Protein AF-A0A8H3DBY8-F1 (afdb_monomer)

Secondary structure (DSSP, 8-state):
--HHHHHHHHHHHHHHHHHHHHHHHHHHHHSSTT-HHHHHHTTS--HHHHHHHHHHHHHHHHHHHHHHHHHHHHH-HHHHHHHHHHHHHHHHHHHHT-SSHHHHHHT-

InterPro domains:
  IPR005828 Major facilitator, sugar transporter-like [PF00083] (9-108)
  IPR005829 Sugar transporter, conserved site [PS00216] (68-85)
  IPR020846 Major facilitator superfamily domain [PS50850] (9-108)
  IPR036259 MFS transporter superfamily [G3DSA:1.20.1250.20] (2-108)
  IPR036259 MFS transporter superfamily [SSF103473] (6-108)
  IPR050360 Major Facilitator Superfamily Sugar Transporters [PTHR48022] (7-108)

Structure (mmCIF, N/CA/C/O backbone):
data_AF-A0A8H3DBY8-F1
#
_entry.id   AF-A0A8H3DBY8-F1
#
loop_
_atom_site.group_PDB
_atom_site.id
_atom_site.type_symbol
_atom_site.label_atom_id
_atom_site.label_alt_id
_atom_site.label_comp_id
_atom_site.label_asym_id
_atom_site.label_entity_id
_atom_site.label_seq_id
_atom_site.pdbx_PDB_ins_code
_atom_site.Cartn_x
_atom_site.Cartn_y
_atom_site.Cartn_z
_atom_site.occupancy
_atom_site.B_iso_or_equiv
_atom_site.auth_seq_id
_atom_site.auth_comp_id
_atom_site.auth_asym_id
_atom_site.auth_atom_id
_atom_site.pdbx_PDB_model_num
ATOM 1 N N . MET A 1 1 ? -8.840 5.696 30.832 1.00 50.56 1 MET A N 1
ATOM 2 C CA . MET A 1 1 ? -8.056 4.490 30.474 1.00 50.56 1 MET A CA 1
ATOM 3 C C . MET A 1 1 ? -7.971 4.349 28.944 1.00 50.56 1 MET A C 1
ATOM 5 O O . MET A 1 1 ? -8.411 3.353 28.397 1.00 50.56 1 MET A O 1
ATOM 9 N N . GLY A 1 2 ? -7.493 5.379 28.224 1.00 61.91 2 GLY A N 1
ATOM 10 C CA . GLY A 1 2 ? -7.715 5.457 26.764 1.00 61.91 2 GLY A CA 1
ATOM 11 C C . GLY A 1 2 ? -6.651 6.183 25.936 1.00 61.91 2 GLY A C 1
ATOM 12 O O . GLY A 1 2 ? -6.492 5.859 24.767 1.00 61.91 2 GLY A O 1
ATOM 13 N N . ALA A 1 3 ? -5.870 7.101 26.519 1.00 72.25 3 ALA A N 1
ATOM 14 C CA . ALA A 1 3 ? -4.841 7.831 25.771 1.00 72.25 3 ALA A CA 1
ATOM 15 C C . ALA A 1 3 ? -3.677 6.925 25.330 1.00 72.25 3 ALA A C 1
ATOM 17 O O . ALA A 1 3 ? -3.305 6.940 24.164 1.00 72.25 3 ALA A O 1
ATOM 18 N N . PHE A 1 4 ? -3.169 6.072 26.230 1.00 76.38 4 PHE A N 1
ATOM 19 C CA . PHE A 1 4 ? -2.102 5.116 25.907 1.00 76.38 4 PHE A CA 1
ATOM 20 C C . PHE A 1 4 ? -2.532 4.108 24.831 1.00 76.38 4 PHE A C 1
ATOM 22 O O . PHE A 1 4 ? -1.800 3.876 23.876 1.00 76.38 4 PHE A O 1
ATOM 29 N N . PHE A 1 5 ? -3.745 3.557 24.935 1.00 80.88 5 PHE A N 1
ATOM 30 C CA . PHE A 1 5 ? -4.272 2.626 23.935 1.00 80.88 5 PHE A CA 1
ATOM 31 C C . PHE A 1 5 ? -4.460 3.299 22.566 1.00 80.88 5 PHE A C 1
ATOM 33 O O . PHE A 1 5 ? -4.016 2.761 21.553 1.00 80.88 5 PHE A O 1
ATOM 40 N N . ASN A 1 6 ? -5.035 4.507 22.529 1.00 82.12 6 ASN A N 1
ATOM 41 C CA . ASN A 1 6 ? -5.163 5.271 21.286 1.00 82.12 6 ASN A CA 1
ATOM 42 C C . ASN A 1 6 ? -3.804 5.644 20.689 1.00 82.12 6 ASN A C 1
ATOM 44 O O . ASN A 1 6 ? -3.663 5.608 19.471 1.00 82.12 6 ASN A O 1
ATOM 48 N N . PHE A 1 7 ? -2.798 5.948 21.512 1.00 87.62 7 PHE A N 1
ATOM 49 C CA . PHE A 1 7 ? -1.442 6.224 21.039 1.00 87.62 7 PHE A CA 1
ATOM 50 C C . PHE A 1 7 ? -0.811 4.997 20.364 1.00 87.62 7 PHE A C 1
ATOM 52 O O . PHE A 1 7 ? -0.240 5.116 19.280 1.00 87.62 7 PHE A O 1
ATOM 59 N N . PHE A 1 8 ? -0.980 3.803 20.942 1.00 85.31 8 PHE A N 1
ATOM 60 C CA . PHE A 1 8 ? -0.530 2.549 20.326 1.00 85.31 8 PHE A CA 1
ATOM 61 C C . PHE A 1 8 ? -1.244 2.262 19.000 1.00 85.31 8 PHE A C 1
ATOM 63 O O . PHE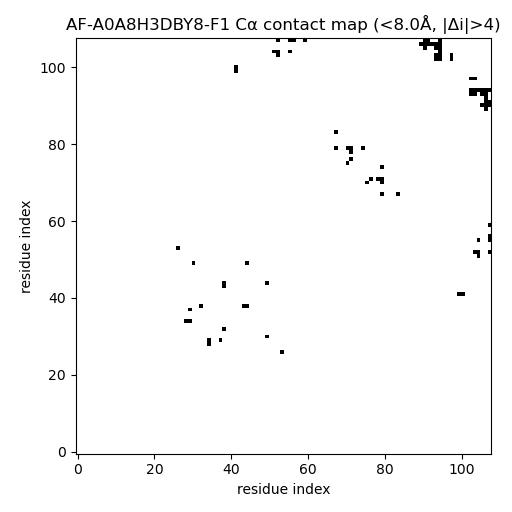 A 1 8 ? -0.590 1.930 18.012 1.00 85.31 8 PHE A O 1
ATOM 70 N N . VAL A 1 9 ? -2.569 2.427 18.947 1.00 85.44 9 VAL A N 1
ATOM 71 C CA . VAL A 1 9 ? -3.348 2.215 17.714 1.00 85.44 9 VAL A CA 1
ATOM 72 C C . VAL A 1 9 ? -2.980 3.240 16.638 1.00 85.44 9 VAL A C 1
ATOM 74 O O . VAL A 1 9 ? -2.823 2.869 15.476 1.00 85.44 9 VAL A O 1
ATOM 77 N N . ALA A 1 10 ? -2.793 4.508 17.008 1.00 85.25 10 ALA A N 1
ATOM 78 C CA . ALA A 1 10 ? -2.375 5.563 16.089 1.00 85.25 10 ALA A CA 1
ATOM 79 C C . ALA A 1 10 ? -0.963 5.314 15.545 1.00 85.25 10 ALA A C 1
ATOM 81 O O . ALA A 1 10 ? -0.746 5.438 14.344 1.00 85.25 10 ALA A O 1
ATOM 82 N N . THR A 1 11 ? -0.029 4.890 16.400 1.00 86.88 11 THR A N 1
ATOM 83 C CA . THR A 1 11 ? 1.333 4.521 15.987 1.00 86.88 11 THR A CA 1
ATOM 84 C C . THR A 1 11 ? 1.307 3.330 15.031 1.00 86.88 11 THR A C 1
ATOM 86 O O . THR A 1 11 ? 1.952 3.363 13.987 1.00 86.88 11 THR A O 1
ATOM 89 N N . PHE A 1 12 ? 0.504 2.304 15.327 1.00 87.12 12 PHE A N 1
ATOM 90 C CA . PHE A 1 12 ? 0.348 1.147 14.446 1.00 87.12 12 PHE A CA 1
ATOM 91 C C . PHE A 1 12 ? -0.235 1.533 13.078 1.00 87.12 12 PHE A C 1
ATOM 93 O O . PHE A 1 12 ? 0.254 1.084 12.045 1.00 87.12 12 PHE A O 1
ATOM 100 N N . ALA A 1 13 ? -1.241 2.411 13.055 1.00 85.38 13 ALA A N 1
ATOM 101 C CA . ALA A 1 13 ? -1.796 2.937 11.811 1.00 85.38 13 ALA A CA 1
ATOM 102 C C . ALA A 1 13 ? -0.774 3.791 11.034 1.00 85.38 13 ALA A C 1
ATOM 104 O O . ALA A 1 13 ? -0.690 3.680 9.812 1.00 85.38 13 ALA A O 1
ATOM 105 N N . ALA A 1 14 ? 0.039 4.591 11.731 1.00 88.00 14 ALA A N 1
ATOM 106 C CA . ALA A 1 14 ? 1.072 5.428 11.125 1.00 88.00 14 ALA A CA 1
ATOM 107 C C . ALA A 1 14 ? 2.165 4.607 10.423 1.00 88.00 14 ALA A C 1
ATOM 109 O O . ALA A 1 14 ? 2.647 5.027 9.374 1.00 88.00 14 ALA A O 1
ATOM 110 N N . ILE A 1 15 ? 2.510 3.421 10.939 1.00 88.12 15 ILE A N 1
ATOM 111 C CA . ILE A 1 15 ? 3.452 2.500 10.276 1.00 88.12 15 ILE A CA 1
ATOM 112 C C . ILE A 1 15 ? 2.930 2.081 8.893 1.00 88.12 15 ILE A C 1
ATOM 114 O O . ILE A 1 15 ? 3.709 2.003 7.946 1.00 88.12 15 ILE A O 1
ATOM 118 N N . GLY A 1 16 ? 1.618 1.867 8.744 1.00 84.00 16 GLY A N 1
ATOM 119 C CA . GLY A 1 16 ? 1.008 1.557 7.447 1.00 84.00 16 GLY A CA 1
ATOM 120 C C . GLY A 1 16 ? 1.170 2.698 6.439 1.00 84.00 16 GLY A C 1
ATOM 121 O O . GLY A 1 16 ? 1.621 2.477 5.317 1.00 84.00 16 GLY A O 1
ATOM 122 N N . SER A 1 17 ? 0.879 3.931 6.861 1.00 84.88 17 SER A N 1
ATOM 123 C CA . SER A 1 17 ? 1.076 5.126 6.027 1.00 84.88 17 SER A CA 1
ATOM 124 C C . SER A 1 17 ? 2.552 5.369 5.693 1.00 84.88 17 SER A C 1
ATOM 126 O O . SER A 1 17 ? 2.875 5.777 4.580 1.00 84.88 17 SER A O 1
ATOM 128 N N . PHE A 1 18 ? 3.456 5.089 6.635 1.00 87.88 18 PHE A N 1
ATOM 129 C CA . PHE A 1 18 ? 4.899 5.183 6.423 1.00 87.88 18 PHE A CA 1
ATOM 130 C C . PHE A 1 18 ? 5.386 4.175 5.377 1.00 87.88 18 PHE A C 1
ATOM 132 O O . PHE A 1 18 ? 6.123 4.549 4.469 1.00 87.88 18 PHE A O 1
ATOM 139 N N . LEU A 1 19 ? 4.936 2.918 5.457 1.00 85.88 19 LEU A N 1
ATOM 140 C CA . LEU A 1 19 ? 5.288 1.881 4.486 1.00 85.88 19 LEU A CA 1
ATOM 141 C C . LEU A 1 19 ? 4.800 2.231 3.073 1.00 85.88 19 LEU A C 1
ATOM 143 O O . LEU A 1 19 ? 5.530 2.033 2.107 1.00 85.88 19 LEU A O 1
ATOM 147 N N . PHE A 1 20 ? 3.597 2.798 2.953 1.00 82.44 20 PHE A N 1
ATOM 148 C CA . PHE A 1 20 ? 3.080 3.279 1.671 1.00 82.44 20 PHE A CA 1
ATOM 149 C C . PHE A 1 20 ? 3.954 4.399 1.077 1.00 82.44 20 PHE A C 1
ATOM 151 O O . PHE A 1 20 ? 4.299 4.364 -0.104 1.00 82.44 20 PHE A O 1
ATOM 158 N N . GLY A 1 21 ? 4.374 5.364 1.904 1.00 84.25 21 GLY A N 1
ATOM 159 C CA . GLY A 1 21 ? 5.311 6.411 1.484 1.00 84.25 21 GLY A CA 1
ATOM 160 C C . GLY A 1 21 ? 6.688 5.863 1.092 1.00 84.25 21 GLY A C 1
ATOM 161 O O . GLY A 1 21 ? 7.305 6.357 0.149 1.00 84.25 21 GLY A O 1
ATOM 162 N N . TYR A 1 22 ? 7.150 4.813 1.773 1.00 86.50 22 TYR A N 1
ATOM 163 C CA . TYR A 1 22 ? 8.401 4.130 1.458 1.00 86.50 22 TYR A CA 1
ATOM 164 C C . TYR A 1 22 ? 8.361 3.442 0.083 1.00 86.50 22 TYR A C 1
ATOM 166 O O . TYR A 1 22 ? 9.280 3.655 -0.708 1.00 86.50 22 TYR A O 1
ATOM 174 N N . ASP A 1 23 ? 7.296 2.697 -0.249 1.00 81.69 23 ASP A N 1
ATOM 175 C CA . ASP A 1 23 ? 7.167 2.031 -1.561 1.00 81.69 23 ASP A CA 1
ATOM 176 C C . ASP A 1 23 ? 7.135 3.053 -2.711 1.00 81.69 23 ASP A C 1
ATOM 178 O O . ASP A 1 23 ? 7.903 2.940 -3.669 1.00 81.69 23 ASP A O 1
ATOM 182 N N . SER A 1 24 ? 6.359 4.135 -2.560 1.00 79.81 24 SER A N 1
ATOM 183 C CA . SER A 1 24 ? 6.333 5.219 -3.549 1.00 79.81 24 SER A CA 1
ATOM 184 C C . SER A 1 24 ? 7.685 5.939 -3.688 1.00 79.81 24 SER A C 1
ATOM 186 O O . SER A 1 24 ? 8.003 6.424 -4.774 1.00 79.81 24 SER A O 1
ATOM 188 N N . GLY A 1 25 ? 8.477 6.032 -2.614 1.00 82.81 25 GLY A N 1
ATOM 189 C CA . GLY A 1 25 ? 9.784 6.696 -2.617 1.00 82.81 25 GLY A CA 1
ATOM 190 C C . GLY A 1 25 ? 10.894 5.870 -3.271 1.00 82.81 25 GLY A C 1
ATOM 191 O O . GLY A 1 25 ? 11.703 6.412 -4.026 1.00 82.81 25 GLY A O 1
ATOM 192 N N . ILE A 1 26 ? 10.928 4.556 -3.026 1.00 81.50 26 ILE A N 1
ATOM 193 C CA . ILE A 1 26 ? 11.940 3.660 -3.612 1.00 81.50 26 ILE A CA 1
ATOM 194 C C . ILE A 1 26 ? 11.772 3.536 -5.122 1.00 81.50 26 ILE A C 1
ATOM 196 O O . ILE A 1 26 ? 12.761 3.491 -5.846 1.00 81.50 26 ILE A O 1
ATOM 200 N N . ILE A 1 27 ? 10.537 3.485 -5.624 1.00 77.25 27 ILE A N 1
ATOM 201 C CA . ILE A 1 27 ? 10.303 3.340 -7.067 1.00 77.25 27 ILE A CA 1
ATOM 202 C C . ILE A 1 27 ? 10.983 4.486 -7.839 1.00 77.25 27 ILE A C 1
ATOM 204 O O . ILE A 1 27 ? 11.631 4.242 -8.855 1.00 77.25 27 ILE A O 1
ATOM 208 N N . GLY A 1 28 ? 10.938 5.715 -7.314 1.00 73.88 28 GLY A N 1
ATOM 209 C CA . GLY A 1 28 ? 11.623 6.862 -7.916 1.00 73.88 28 GLY A CA 1
ATOM 210 C C . GLY A 1 28 ? 13.152 6.738 -7.938 1.00 73.88 28 GLY A C 1
ATOM 211 O O . GLY A 1 28 ? 13.786 7.173 -8.900 1.00 73.88 28 GLY A O 1
ATOM 212 N N . SER A 1 29 ? 13.760 6.120 -6.920 1.00 72.19 29 SER A N 1
ATOM 213 C CA . SER A 1 29 ? 15.214 5.919 -6.879 1.00 72.19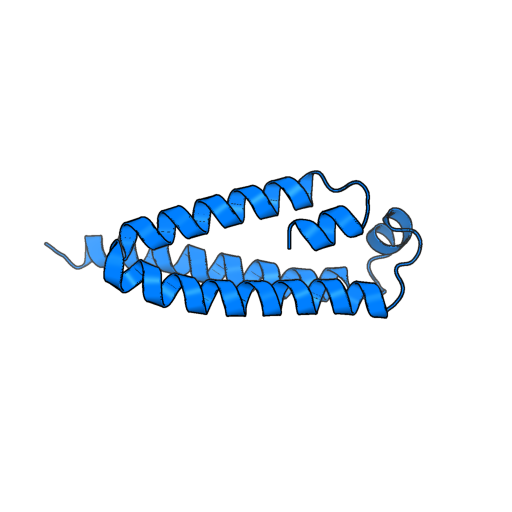 29 SER A CA 1
ATOM 214 C C . SER A 1 29 ? 15.674 4.744 -7.746 1.00 72.19 29 SER A C 1
ATOM 216 O O . SER A 1 29 ? 16.718 4.848 -8.387 1.00 72.19 29 SER A O 1
ATOM 218 N N . VAL A 1 30 ? 14.882 3.671 -7.8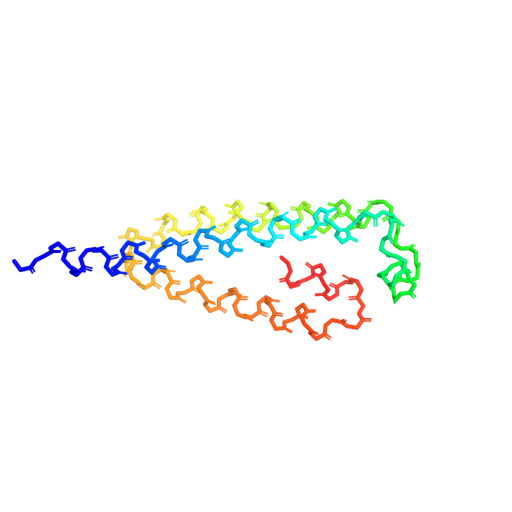36 1.00 69.69 30 VAL A N 1
ATOM 219 C CA . VAL A 1 30 ? 15.193 2.461 -8.622 1.00 69.69 30 VAL A CA 1
ATOM 220 C C . VAL A 1 30 ? 15.020 2.676 -10.129 1.00 69.69 30 VAL A C 1
ATOM 222 O O . VAL A 1 30 ? 15.777 2.107 -10.911 1.00 69.69 30 VAL A O 1
ATOM 225 N N . ILE A 1 31 ? 14.069 3.519 -10.547 1.00 67.81 31 ILE A N 1
ATOM 226 C CA . ILE A 1 31 ? 13.874 3.910 -11.959 1.00 67.81 31 ILE A CA 1
ATOM 227 C C . ILE A 1 31 ? 14.978 4.867 -12.442 1.00 67.81 31 ILE A C 1
ATOM 229 O O . ILE A 1 31 ? 15.159 5.061 -13.643 1.00 67.81 31 ILE A O 1
ATOM 233 N N . SER A 1 32 ? 15.736 5.477 -11.525 1.00 62.34 32 SER A N 1
ATOM 234 C CA . SER A 1 32 ? 16.791 6.413 -11.897 1.00 62.34 32 SER A CA 1
ATOM 235 C C . SER A 1 32 ? 17.880 5.708 -12.725 1.00 62.34 32 SER A C 1
ATOM 237 O O . SER A 1 32 ? 18.398 4.675 -12.292 1.00 62.34 32 SER A O 1
ATOM 239 N N . PRO A 1 33 ? 18.328 6.291 -13.856 1.00 56.53 33 PRO A N 1
ATOM 240 C CA . PRO A 1 33 ? 19.332 5.689 -14.745 1.00 56.53 33 PRO A CA 1
ATOM 241 C C . PRO A 1 33 ? 20.703 5.454 -14.081 1.00 56.53 33 PRO A C 1
ATOM 243 O O . PRO A 1 33 ? 21.580 4.802 -14.649 1.00 56.53 33 PRO A O 1
ATOM 246 N N . ASN A 1 34 ? 20.903 5.956 -12.858 1.00 53.31 34 ASN A N 1
ATOM 247 C CA . ASN A 1 34 ? 22.085 5.696 -12.041 1.00 53.31 34 ASN A CA 1
ATOM 248 C C . ASN A 1 34 ? 22.103 4.288 -11.406 1.00 53.31 34 ASN A C 1
ATOM 250 O O . ASN A 1 34 ? 23.178 3.816 -11.030 1.00 53.31 34 ASN A O 1
ATOM 254 N N . PHE A 1 35 ? 20.968 3.578 -11.333 1.00 59.66 35 PHE A N 1
ATOM 255 C CA . PHE A 1 35 ? 20.888 2.201 -10.824 1.00 59.66 35 PHE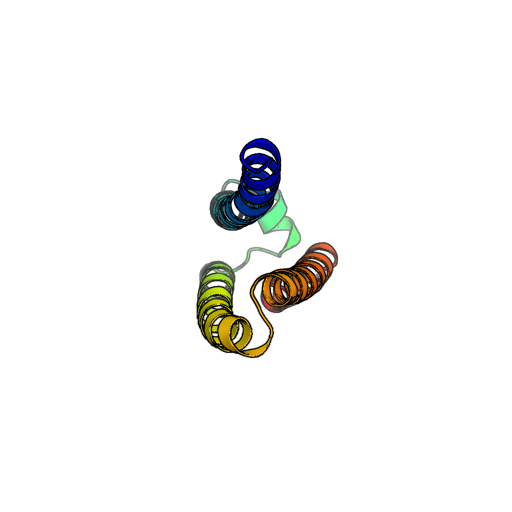 A CA 1
ATOM 256 C C . PHE A 1 35 ? 21.245 1.170 -11.909 1.00 59.66 35 PHE A C 1
ATOM 258 O O . PHE A 1 35 ? 20.414 0.434 -12.445 1.00 59.66 35 PHE A O 1
ATOM 265 N N . LYS A 1 36 ? 22.542 1.095 -12.230 1.00 54.69 36 LYS A N 1
ATOM 266 C CA . LYS A 1 36 ? 23.090 0.205 -13.273 1.00 54.69 36 LYS A CA 1
ATOM 267 C C . LYS A 1 36 ? 22.816 -1.284 -13.024 1.00 54.69 36 LYS A C 1
ATOM 269 O O . LYS A 1 36 ? 22.709 -2.040 -13.985 1.00 54.69 36 LYS A O 1
ATOM 274 N N . GLU A 1 37 ? 22.684 -1.713 -11.769 1.00 61.16 37 GLU A N 1
ATOM 275 C CA . GLU A 1 37 ? 22.364 -3.108 -11.429 1.00 61.16 37 GLU A CA 1
ATOM 276 C C . GLU A 1 37 ? 20.949 -3.504 -11.868 1.00 61.16 37 GLU A C 1
ATOM 278 O O . GLU A 1 37 ? 20.765 -4.596 -12.401 1.00 61.16 37 GLU A O 1
ATOM 283 N N . PHE A 1 38 ? 19.972 -2.598 -11.754 1.00 60.94 38 PHE A N 1
ATOM 284 C CA . PHE A 1 38 ? 18.586 -2.860 -12.146 1.00 60.94 38 PHE A CA 1
ATOM 285 C C . PHE A 1 38 ? 18.439 -2.930 -13.674 1.00 60.94 38 PHE A C 1
ATOM 287 O O . PHE A 1 38 ? 17.845 -3.866 -14.208 1.00 60.94 38 PHE A O 1
ATOM 294 N N . HIS A 1 39 ? 19.080 -2.005 -14.398 1.00 57.62 39 HIS A N 1
ATOM 295 C CA . HIS A 1 39 ? 19.113 -2.019 -15.865 1.00 57.62 39 HIS A CA 1
ATOM 296 C C . HIS A 1 39 ? 19.840 -3.244 -16.437 1.00 57.62 39 HIS A C 1
ATOM 298 O O . HIS A 1 39 ? 19.432 -3.774 -17.472 1.00 57.62 39 HIS A O 1
ATOM 304 N N . LYS A 1 40 ? 20.893 -3.725 -15.762 1.00 56.34 40 LYS A N 1
ATOM 305 C CA . LYS A 1 40 ? 21.644 -4.918 -16.179 1.00 56.34 40 LYS A CA 1
ATOM 306 C C . LYS A 1 40 ? 20.885 -6.215 -15.880 1.00 56.34 40 LYS A C 1
ATOM 308 O O . LYS A 1 40 ? 20.984 -7.154 -16.662 1.00 56.34 40 LYS A O 1
ATOM 313 N N . TYR A 1 41 ? 20.110 -6.257 -14.795 1.00 59.81 41 TYR A N 1
ATOM 314 C CA . TYR A 1 41 ? 19.280 -7.410 -14.431 1.00 59.81 41 TYR A CA 1
ATOM 315 C C . TYR A 1 41 ? 18.044 -7.555 -15.336 1.00 59.81 41 TYR A C 1
ATOM 317 O O . TYR A 1 41 ? 17.656 -8.668 -15.679 1.00 59.81 41 TYR A O 1
ATOM 325 N N . PHE A 1 42 ? 17.465 -6.435 -15.781 1.00 61.53 42 PHE A N 1
ATOM 326 C CA . PHE A 1 42 ? 16.260 -6.407 -16.621 1.00 61.53 42 PHE A CA 1
ATOM 327 C C . PHE A 1 42 ? 16.509 -6.118 -18.114 1.00 61.53 42 PHE A C 1
ATOM 329 O O . PHE A 1 42 ? 15.559 -5.823 -18.835 1.00 61.53 42 PHE A O 1
ATOM 336 N N . ASN A 1 43 ? 17.751 -6.240 -18.604 1.00 58.84 43 ASN A N 1
ATOM 337 C CA . ASN A 1 43 ? 18.100 -6.079 -20.027 1.00 58.84 43 ASN A CA 1
ATOM 338 C C . ASN A 1 43 ? 17.658 -4.728 -20.642 1.00 58.84 43 ASN A C 1
ATOM 340 O O . ASN A 1 43 ? 17.039 -4.702 -21.700 1.00 58.84 43 ASN A O 1
ATOM 344 N N . ASN A 1 44 ? 17.997 -3.600 -20.003 1.00 59.09 44 ASN A N 1
ATOM 345 C CA . ASN A 1 44 ? 17.609 -2.248 -20.445 1.00 59.09 44 ASN A CA 1
ATOM 346 C C . ASN A 1 44 ? 16.093 -2.105 -20.684 1.00 59.09 44 ASN A C 1
ATOM 348 O O . ASN A 1 44 ? 15.641 -2.058 -21.832 1.00 59.09 44 ASN A O 1
ATOM 352 N N . PRO A 1 45 ? 15.288 -2.015 -19.612 1.00 63.81 45 PRO A N 1
ATOM 353 C CA . PRO A 1 45 ? 13.863 -1.766 -19.760 1.00 63.81 45 PRO A CA 1
ATOM 354 C C . PRO A 1 45 ? 13.613 -0.440 -20.485 1.00 63.81 45 PRO A C 1
ATOM 356 O O . PRO A 1 45 ? 14.191 0.585 -20.139 1.00 63.81 45 PRO A O 1
ATOM 359 N N . ASN A 1 46 ? 12.740 -0.481 -21.491 1.00 66.31 46 ASN A N 1
ATOM 360 C CA . ASN A 1 46 ? 12.288 0.700 -22.223 1.00 66.31 46 ASN A CA 1
ATOM 361 C C . ASN A 1 46 ? 11.520 1.650 -21.279 1.00 66.31 46 ASN A C 1
ATOM 363 O O . ASN A 1 46 ? 10.829 1.163 -20.376 1.00 66.31 46 ASN A O 1
ATOM 367 N N . ASP A 1 47 ? 11.556 2.962 -21.524 1.00 70.00 47 ASP A N 1
ATOM 368 C CA . ASP A 1 47 ? 10.898 3.990 -20.692 1.00 70.00 47 ASP A CA 1
ATOM 369 C C . ASP A 1 47 ? 9.401 3.705 -20.483 1.00 70.00 47 ASP A C 1
ATOM 371 O O . ASP A 1 47 ? 8.856 3.892 -19.394 1.00 70.00 47 ASP A O 1
ATOM 375 N N . ASN A 1 48 ? 8.748 3.125 -21.495 1.00 72.12 48 ASN A N 1
ATOM 376 C CA . ASN A 1 48 ? 7.353 2.686 -21.424 1.00 72.12 48 ASN A CA 1
ATOM 377 C C . ASN A 1 48 ? 7.106 1.648 -20.315 1.00 72.12 48 ASN A C 1
ATOM 379 O O . ASN A 1 48 ? 6.039 1.634 -19.707 1.00 72.12 48 ASN A O 1
ATOM 383 N N . THR A 1 49 ? 8.078 0.779 -20.038 1.00 72.19 49 THR A N 1
ATOM 384 C CA . THR A 1 49 ? 7.962 -0.282 -19.025 1.00 72.19 49 THR A CA 1
ATOM 385 C C . THR A 1 49 ? 8.134 0.286 -17.621 1.00 72.19 49 THR A C 1
ATOM 387 O O . THR A 1 49 ? 7.413 -0.099 -16.705 1.00 72.19 49 THR A O 1
ATOM 390 N N . LEU A 1 50 ? 9.044 1.250 -17.457 1.00 74.75 50 LEU A N 1
ATOM 391 C CA . LEU A 1 50 ? 9.236 1.977 -16.201 1.00 74.75 50 LEU A CA 1
ATOM 392 C C . LEU A 1 50 ? 7.977 2.792 -15.862 1.00 74.75 50 LEU A C 1
ATOM 394 O O . LEU A 1 50 ? 7.473 2.722 -14.741 1.00 74.75 50 LEU A O 1
ATOM 398 N N . GLY A 1 51 ? 7.398 3.475 -16.857 1.00 77.62 51 GLY A N 1
ATOM 399 C CA . GLY A 1 51 ? 6.111 4.161 -16.716 1.00 77.62 51 GLY A CA 1
ATOM 400 C C . GLY A 1 51 ? 4.948 3.210 -16.404 1.00 77.62 51 GLY A C 1
ATOM 401 O O . GLY A 1 51 ? 4.081 3.536 -15.589 1.00 77.62 51 GLY A O 1
ATOM 402 N N . ALA A 1 52 ? 4.944 2.006 -16.985 1.00 79.62 52 ALA A N 1
ATOM 403 C CA . ALA A 1 52 ? 3.950 0.977 -16.681 1.00 79.62 52 ALA A CA 1
ATOM 404 C C . ALA A 1 52 ? 4.021 0.517 -15.212 1.00 79.62 52 ALA A C 1
ATOM 406 O O . ALA A 1 52 ? 2.982 0.342 -14.581 1.00 79.62 52 ALA A O 1
ATOM 407 N N . VAL A 1 53 ? 5.220 0.382 -14.632 1.00 78.31 53 VAL A N 1
ATOM 408 C CA . VAL A 1 53 ? 5.387 0.019 -13.210 1.00 78.31 53 VAL A CA 1
ATOM 409 C C . VAL A 1 53 ? 4.791 1.090 -12.290 1.00 78.31 53 VAL A C 1
ATOM 411 O O . VAL A 1 53 ? 4.030 0.763 -11.380 1.00 78.31 53 VAL A O 1
ATOM 414 N N . VAL A 1 54 ? 5.082 2.371 -12.543 1.00 82.12 54 VAL A N 1
ATOM 415 C CA . VAL A 1 54 ? 4.568 3.485 -11.722 1.00 82.12 54 VAL A CA 1
ATOM 416 C C . VAL A 1 54 ? 3.048 3.619 -11.848 1.00 82.12 54 VAL A C 1
ATOM 418 O O . VAL A 1 54 ? 2.345 3.802 -10.853 1.00 82.12 54 VAL A O 1
ATOM 421 N N . SER A 1 55 ? 2.525 3.515 -13.071 1.00 83.69 55 SER A N 1
ATOM 422 C CA . SER A 1 55 ? 1.087 3.646 -13.330 1.00 83.69 55 SER A CA 1
ATOM 423 C C . SER A 1 55 ? 0.275 2.463 -12.803 1.00 83.69 55 SER A C 1
ATOM 425 O O . SER A 1 55 ? -0.839 2.678 -12.330 1.00 83.69 55 SER A O 1
ATOM 427 N N . THR A 1 56 ? 0.826 1.244 -12.810 1.00 83.88 56 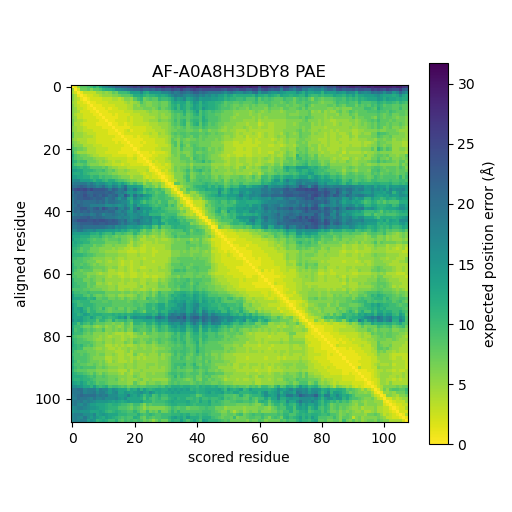THR A N 1
ATOM 428 C CA . THR A 1 56 ? 0.156 0.062 -12.239 1.00 83.88 56 THR A CA 1
ATOM 429 C C . THR A 1 56 ? 0.000 0.197 -10.728 1.00 83.88 56 THR A C 1
ATOM 431 O O . THR A 1 56 ? -1.094 -0.035 -10.226 1.00 83.88 56 THR A O 1
ATOM 434 N N . PHE A 1 57 ? 1.019 0.698 -10.019 1.00 83.31 57 PHE A N 1
ATOM 435 C CA . PHE A 1 57 ? 0.912 0.999 -8.586 1.00 83.31 57 PHE A CA 1
ATOM 436 C C . PHE A 1 57 ? -0.165 2.058 -8.294 1.00 83.31 57 PHE A C 1
ATOM 438 O O . PHE A 1 57 ? -1.031 1.867 -7.438 1.00 83.31 57 PHE A O 1
ATOM 445 N N . ALA A 1 58 ? -0.164 3.170 -9.040 1.00 83.75 58 ALA A N 1
ATOM 446 C CA . ALA A 1 58 ? -1.171 4.222 -8.879 1.00 83.75 58 ALA A CA 1
ATOM 447 C C . ALA A 1 58 ? -2.593 3.716 -9.194 1.00 83.75 58 ALA A C 1
ATOM 449 O O . ALA A 1 58 ? -3.538 4.010 -8.458 1.00 83.75 58 ALA A O 1
ATOM 450 N N . GLY A 1 59 ? -2.739 2.913 -10.252 1.00 85.94 59 GLY A N 1
ATOM 451 C CA . GLY A 1 59 ? -3.993 2.260 -10.622 1.00 85.94 59 GLY A CA 1
ATOM 452 C C . GLY A 1 59 ? -4.467 1.277 -9.552 1.00 85.94 59 GLY A C 1
ATOM 453 O O . GLY A 1 59 ? -5.618 1.342 -9.122 1.00 85.94 59 GLY A O 1
ATOM 454 N N . GLY A 1 60 ? -3.574 0.424 -9.051 1.00 83.81 60 GLY A N 1
ATOM 455 C CA . GLY A 1 60 ? -3.842 -0.500 -7.951 1.00 83.81 60 GLY A CA 1
ATOM 456 C C . GLY A 1 60 ? -4.293 0.230 -6.687 1.00 83.81 60 GLY A C 1
ATOM 457 O O . GLY A 1 60 ? -5.271 -0.171 -6.058 1.00 83.81 60 GLY A O 1
ATOM 458 N N . CYS A 1 61 ? -3.667 1.364 -6.363 1.00 83.81 61 CYS A N 1
ATOM 459 C CA . CYS A 1 61 ? -4.063 2.193 -5.229 1.00 83.81 61 CYS A CA 1
ATOM 460 C C . CYS A 1 61 ? -5.447 2.838 -5.424 1.00 83.81 61 CYS A C 1
ATOM 462 O O . CYS A 1 61 ? -6.214 2.931 -4.466 1.00 83.81 61 CYS A O 1
ATOM 464 N N . PHE A 1 62 ? -5.805 3.238 -6.648 1.00 86.00 62 PHE A N 1
ATOM 465 C CA . PHE A 1 62 ? -7.134 3.767 -6.970 1.00 86.00 62 PHE A CA 1
ATOM 466 C C . PHE A 1 62 ? -8.233 2.718 -6.743 1.00 86.00 62 PHE A C 1
ATOM 468 O O . PHE A 1 62 ? -9.180 2.958 -5.988 1.00 86.00 62 PHE A O 1
ATOM 475 N N . PHE A 1 63 ? -8.081 1.526 -7.329 1.00 86.62 63 PHE A N 1
ATOM 476 C CA . PHE A 1 63 ? -9.038 0.431 -7.134 1.00 86.62 63 PHE A CA 1
ATOM 477 C C . PHE A 1 63 ? -9.051 -0.063 -5.682 1.00 86.62 63 PHE A C 1
ATOM 479 O O . PHE A 1 63 ? -10.117 -0.345 -5.130 1.00 86.62 63 PHE A O 1
ATOM 486 N N . GLY A 1 64 ? -7.884 -0.105 -5.037 1.00 83.25 64 GLY A N 1
ATOM 487 C CA . GLY A 1 64 ? -7.728 -0.457 -3.630 1.00 83.25 64 GLY A CA 1
ATOM 488 C C . GLY A 1 64 ? -8.454 0.511 -2.699 1.00 83.25 64 GLY A C 1
ATOM 489 O O . GLY A 1 64 ? -9.177 0.064 -1.813 1.00 83.25 64 GLY A O 1
ATOM 490 N N . ALA A 1 65 ? -8.342 1.824 -2.919 1.00 84.19 65 ALA A N 1
ATOM 491 C CA . ALA A 1 65 ? -9.044 2.837 -2.131 1.00 84.19 65 ALA A CA 1
ATOM 492 C C . ALA A 1 65 ? -10.568 2.768 -2.326 1.00 84.19 65 ALA A C 1
ATOM 494 O O . ALA A 1 65 ? -11.321 2.839 -1.351 1.00 84.19 65 ALA A O 1
ATOM 495 N N . MET A 1 66 ? -11.023 2.562 -3.567 1.00 85.75 66 MET A N 1
ATOM 496 C CA . MET A 1 66 ? -12.445 2.410 -3.887 1.00 85.75 66 MET A CA 1
ATOM 497 C C . MET A 1 66 ? -13.049 1.170 -3.207 1.00 85.75 66 MET A C 1
ATOM 499 O O . MET A 1 66 ? -14.107 1.254 -2.579 1.00 85.75 66 MET A O 1
ATOM 503 N N . ALA A 1 67 ? -12.354 0.030 -3.266 1.00 82.69 67 ALA A N 1
ATOM 504 C CA . ALA A 1 67 ? -12.776 -1.197 -2.596 1.00 82.69 67 ALA A CA 1
ATOM 505 C C . ALA A 1 67 ? -12.683 -1.087 -1.064 1.00 82.69 67 ALA A C 1
ATOM 507 O O . ALA A 1 67 ? -13.573 -1.561 -0.357 1.00 82.69 67 ALA A O 1
ATOM 508 N N . ALA A 1 68 ? -11.643 -0.435 -0.538 1.00 79.25 68 ALA A N 1
ATOM 509 C CA . ALA A 1 68 ? -11.446 -0.255 0.897 1.00 79.25 68 ALA A CA 1
ATOM 510 C C . ALA A 1 68 ? -12.564 0.574 1.538 1.00 79.25 68 ALA A C 1
ATOM 512 O O . ALA A 1 68 ? -12.979 0.238 2.646 1.00 79.25 68 ALA A O 1
ATOM 513 N N . GLY A 1 69 ? -13.083 1.598 0.850 1.00 79.06 69 GLY A N 1
ATOM 514 C CA . GLY A 1 69 ? -14.235 2.375 1.318 1.00 79.06 69 GLY A CA 1
ATOM 515 C C . GLY A 1 69 ? -15.474 1.500 1.511 1.00 79.06 69 GLY A C 1
ATOM 516 O O . GLY A 1 69 ? -16.031 1.437 2.604 1.00 79.06 69 GLY A O 1
ATOM 517 N N . TRP A 1 70 ? -15.839 0.723 0.487 1.00 78.62 70 TRP A N 1
ATOM 518 C CA . TRP A 1 70 ? -17.007 -0.161 0.553 1.00 78.62 70 TRP A CA 1
ATOM 519 C C . TRP A 1 70 ? -16.845 -1.305 1.565 1.00 78.62 70 TRP A C 1
ATOM 521 O O . TRP A 1 70 ? -17.775 -1.632 2.308 1.00 78.62 70 TRP A O 1
ATOM 531 N N . LEU A 1 71 ? -15.654 -1.911 1.641 1.00 74.88 71 LEU A N 1
ATOM 532 C CA . LEU A 1 71 ? -15.373 -2.944 2.640 1.00 74.88 71 LEU A CA 1
ATOM 533 C C . LEU A 1 71 ? -15.373 -2.372 4.068 1.00 74.88 71 LEU A C 1
ATOM 535 O O . LEU A 1 71 ? -15.738 -3.096 5.001 1.00 74.88 71 LEU A O 1
ATOM 539 N N . ALA A 1 72 ? -14.954 -1.115 4.264 1.00 76.75 72 ALA A N 1
ATOM 540 C CA . ALA A 1 72 ? -14.838 -0.507 5.592 1.00 76.75 72 ALA A CA 1
ATOM 541 C C . ALA A 1 72 ? -16.206 -0.330 6.245 1.00 76.75 72 ALA A C 1
ATOM 543 O O . ALA A 1 72 ? -16.345 -0.644 7.431 1.00 76.75 72 ALA A O 1
ATOM 544 N N . ASP A 1 73 ? -17.202 0.070 5.456 1.00 75.44 73 ASP A N 1
ATOM 545 C CA . ASP A 1 73 ? -18.579 0.242 5.916 1.00 75.44 73 ASP A CA 1
ATOM 546 C C . ASP A 1 73 ? -19.277 -1.097 6.187 1.00 75.44 73 ASP A C 1
ATOM 548 O O . ASP A 1 73 ? -20.110 -1.195 7.086 1.00 75.44 73 ASP A O 1
ATOM 552 N N . ARG A 1 74 ? -18.918 -2.162 5.453 1.00 74.69 74 ARG A N 1
ATOM 553 C CA . ARG A 1 74 ? -19.614 -3.457 5.539 1.00 74.69 74 ARG A CA 1
ATOM 554 C C . ARG A 1 74 ? -19.010 -4.443 6.545 1.00 74.69 74 ARG A C 1
ATOM 556 O O . ARG A 1 74 ? -19.745 -5.207 7.163 1.00 74.69 74 ARG A O 1
ATOM 563 N N . ILE A 1 75 ? -17.682 -4.470 6.690 1.00 73.06 75 ILE A N 1
ATOM 564 C CA . ILE A 1 75 ? -16.944 -5.509 7.448 1.00 73.06 75 ILE A CA 1
ATOM 565 C C . ILE A 1 75 ? -16.206 -4.908 8.666 1.00 73.06 75 ILE A C 1
ATOM 567 O O . ILE A 1 75 ? -15.729 -5.635 9.544 1.00 73.06 75 ILE A O 1
ATOM 571 N N . GLY A 1 76 ? -16.162 -3.575 8.760 1.00 72.88 76 GLY A N 1
ATOM 572 C CA . GLY A 1 76 ? -15.547 -2.822 9.850 1.00 72.88 76 GLY A CA 1
ATOM 573 C C . GLY A 1 76 ? -14.047 -2.561 9.656 1.00 72.88 76 GLY A C 1
ATOM 574 O O . GLY A 1 76 ? -13.300 -3.396 9.140 1.00 72.88 76 GLY A O 1
ATOM 575 N N . ARG A 1 77 ? -13.584 -1.402 10.154 1.00 72.19 77 ARG A N 1
ATOM 576 C CA . ARG A 1 77 ? -12.215 -0.856 9.985 1.00 72.19 77 ARG A CA 1
ATOM 577 C C . ARG A 1 77 ? -11.062 -1.823 10.280 1.00 72.19 77 ARG A C 1
ATOM 579 O O . ARG A 1 77 ? -10.024 -1.752 9.636 1.00 72.19 77 ARG A O 1
ATOM 586 N N . LYS A 1 78 ? -11.189 -2.702 11.279 1.00 75.44 78 LYS A N 1
ATOM 587 C CA . LYS A 1 78 ? -10.081 -3.595 11.673 1.00 75.44 78 LYS A CA 1
ATOM 588 C C . LYS A 1 78 ? -9.872 -4.727 10.662 1.00 75.44 78 LYS A C 1
ATOM 590 O O . LYS A 1 78 ? -8.737 -5.077 10.355 1.00 75.44 78 LYS A O 1
ATOM 595 N N . ARG A 1 79 ? -10.966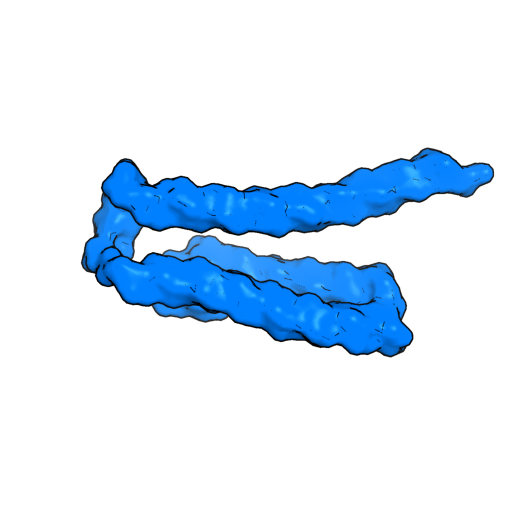 -5.290 10.140 1.00 77.50 79 ARG A N 1
ATOM 596 C CA . ARG A 1 79 ? -10.928 -6.407 9.184 1.00 77.50 79 ARG A CA 1
ATOM 597 C C . ARG A 1 79 ? -10.521 -5.944 7.791 1.00 77.50 79 ARG A C 1
ATOM 599 O O . ARG A 1 79 ? -9.844 -6.684 7.088 1.00 77.50 79 ARG A O 1
ATOM 606 N N . THR A 1 80 ? -10.863 -4.714 7.419 1.00 80.44 80 THR A N 1
ATOM 607 C CA . THR A 1 80 ? -10.410 -4.136 6.150 1.00 80.44 80 THR A CA 1
ATOM 608 C C . THR A 1 80 ? -8.916 -3.894 6.109 1.00 80.44 80 THR A C 1
ATOM 610 O O . THR A 1 80 ? -8.288 -4.236 5.112 1.00 80.44 80 THR A O 1
ATOM 613 N N . ILE A 1 81 ? -8.331 -3.402 7.205 1.00 80.88 81 ILE A N 1
ATOM 614 C CA . ILE A 1 81 ? -6.874 -3.272 7.318 1.00 80.88 81 ILE A CA 1
ATOM 615 C C . ILE A 1 81 ? -6.211 -4.649 7.177 1.00 80.88 81 ILE A C 1
ATOM 617 O O . ILE A 1 81 ? -5.281 -4.790 6.395 1.00 80.88 81 ILE A O 1
ATOM 621 N N . GLN A 1 82 ? -6.726 -5.682 7.856 1.00 80.75 82 GLN A N 1
ATOM 622 C CA . GLN A 1 82 ? -6.183 -7.044 7.747 1.00 80.75 82 GLN A CA 1
ATOM 623 C C . GLN A 1 82 ? -6.272 -7.614 6.324 1.00 80.75 82 GLN A C 1
ATOM 625 O O . GLN A 1 82 ? -5.301 -8.190 5.840 1.00 80.75 82 GLN A O 1
ATOM 630 N N . ALA A 1 83 ? -7.406 -7.434 5.641 1.00 82.38 83 ALA A N 1
ATOM 631 C CA . ALA A 1 83 ? -7.571 -7.873 4.258 1.00 82.38 83 ALA A CA 1
ATOM 632 C C . ALA A 1 83 ? -6.599 -7.147 3.311 1.00 82.38 83 ALA A C 1
ATOM 634 O O . ALA A 1 83 ? -5.944 -7.793 2.497 1.00 82.38 83 ALA A O 1
ATOM 635 N N . GLY A 1 84 ? -6.442 -5.828 3.469 1.00 82.25 84 GLY A N 1
ATOM 636 C CA . GLY A 1 84 ? -5.469 -5.042 2.707 1.00 82.25 84 GLY A CA 1
ATOM 637 C C . GLY A 1 84 ? -4.027 -5.490 2.958 1.00 82.25 84 GLY A C 1
ATOM 638 O O . GLY A 1 84 ? -3.258 -5.641 2.012 1.00 82.25 84 GLY A O 1
ATOM 639 N N . SER A 1 85 ? -3.669 -5.794 4.210 1.00 81.50 85 SER A N 1
ATOM 640 C CA . SER A 1 85 ? -2.343 -6.325 4.548 1.00 81.50 85 SER A CA 1
ATOM 641 C C . SER A 1 85 ? -2.065 -7.682 3.897 1.00 81.50 85 SER A C 1
ATOM 643 O O . SER A 1 85 ? -0.945 -7.909 3.451 1.00 81.50 85 SER A O 1
ATOM 645 N N . LEU A 1 86 ? -3.055 -8.576 3.798 1.00 84.06 86 LEU A N 1
ATOM 646 C CA . LEU A 1 86 ? -2.883 -9.866 3.115 1.00 84.06 86 LEU A CA 1
ATOM 647 C C . LEU A 1 86 ? -2.611 -9.689 1.618 1.00 84.06 86 LEU A C 1
ATOM 649 O O . LEU A 1 86 ? -1.704 -10.325 1.086 1.00 84.06 86 LEU A O 1
ATOM 653 N N . VAL A 1 87 ? -3.351 -8.797 0.954 1.00 84.88 87 VAL A N 1
ATOM 654 C CA . VAL A 1 87 ? -3.121 -8.473 -0.463 1.00 84.88 87 VAL A CA 1
ATOM 655 C C . VAL A 1 87 ? -1.726 -7.874 -0.658 1.00 84.88 87 VAL A C 1
ATOM 657 O O . VAL A 1 87 ? -1.006 -8.295 -1.560 1.00 84.88 87 VAL A O 1
ATOM 660 N N . ALA A 1 88 ? -1.301 -6.971 0.232 1.00 81.94 88 ALA A N 1
ATOM 661 C CA . ALA A 1 88 ? 0.038 -6.387 0.190 1.00 81.94 88 ALA A CA 1
ATOM 662 C C . ALA A 1 88 ? 1.147 -7.440 0.375 1.00 81.94 88 ALA A C 1
ATOM 664 O O . ALA A 1 88 ? 2.139 -7.417 -0.346 1.00 81.94 88 ALA A O 1
ATOM 665 N N . ILE A 1 89 ? 0.980 -8.402 1.290 1.00 84.31 89 ILE A N 1
ATOM 666 C CA . ILE A 1 89 ? 1.948 -9.496 1.487 1.00 84.31 89 ILE A CA 1
ATOM 667 C C . ILE A 1 89 ? 2.059 -10.365 0.227 1.00 84.31 89 ILE A C 1
ATOM 669 O O . ILE A 1 89 ? 3.167 -10.731 -0.178 1.00 84.31 89 ILE A O 1
ATOM 673 N N . LEU A 1 90 ? 0.933 -10.683 -0.415 1.00 84.62 90 LEU A N 1
ATOM 674 C CA . LEU A 1 90 ? 0.922 -11.448 -1.665 1.00 84.62 90 LEU A CA 1
ATOM 675 C C . LEU A 1 90 ? 1.608 -10.681 -2.807 1.00 84.62 90 LEU A C 1
ATOM 677 O O . LEU A 1 90 ? 2.439 -11.256 -3.506 1.00 84.62 90 LEU A O 1
ATOM 681 N N . GLY A 1 91 ? 1.342 -9.380 -2.948 1.00 80.94 91 GLY A N 1
ATOM 682 C CA . GLY A 1 91 ? 2.020 -8.527 -3.931 1.00 80.94 91 GLY A CA 1
ATOM 683 C C . GLY A 1 91 ? 3.532 -8.445 -3.695 1.00 80.94 91 GLY A C 1
ATOM 684 O O . GLY A 1 91 ? 4.324 -8.737 -4.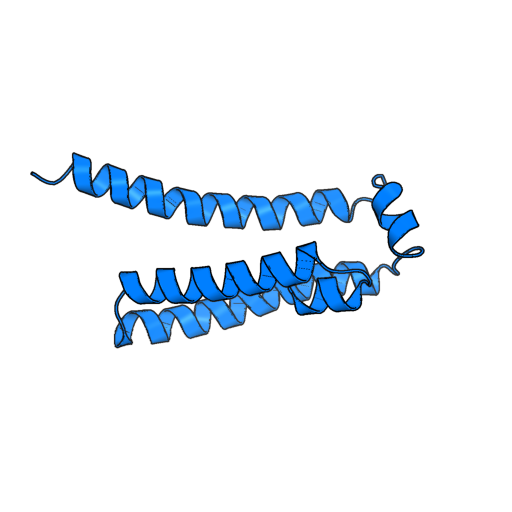590 1.00 80.94 91 GLY A O 1
ATOM 685 N N . CYS A 1 92 ? 3.954 -8.157 -2.459 1.00 80.62 92 CYS A N 1
ATOM 686 C CA . CYS A 1 92 ? 5.371 -8.075 -2.092 1.00 80.62 92 CYS A CA 1
ATOM 687 C C . CYS A 1 92 ? 6.117 -9.402 -2.293 1.00 80.62 92 CYS A C 1
ATOM 689 O O . CYS A 1 92 ? 7.266 -9.401 -2.735 1.00 80.62 92 CYS A O 1
ATOM 691 N N . SER A 1 93 ? 5.489 -10.541 -1.990 1.00 83.12 93 SER A N 1
ATOM 692 C CA . SER A 1 93 ? 6.110 -11.858 -2.198 1.00 83.12 93 SER A CA 1
ATOM 693 C C . SER A 1 93 ? 6.281 -12.187 -3.684 1.00 83.12 93 SER A C 1
ATOM 695 O O . SER A 1 93 ? 7.349 -12.663 -4.077 1.00 83.12 93 SER A O 1
ATOM 697 N N . LEU A 1 94 ? 5.299 -11.844 -4.524 1.00 80.56 94 LEU A N 1
ATOM 698 C CA . LEU A 1 94 ? 5.405 -11.929 -5.986 1.00 80.56 94 LEU A CA 1
ATOM 699 C C . LEU A 1 94 ? 6.525 -11.042 -6.541 1.00 80.56 94 LEU A C 1
ATOM 701 O O . LEU A 1 94 ? 7.315 -11.502 -7.365 1.00 80.56 94 LEU A O 1
ATOM 705 N N . GLN A 1 95 ? 6.639 -9.806 -6.055 1.00 73.12 95 GLN A N 1
ATOM 706 C CA . GLN A 1 95 ? 7.709 -8.897 -6.469 1.00 73.12 95 GLN A CA 1
ATOM 707 C C . GLN A 1 95 ? 9.093 -9.369 -6.011 1.00 73.12 95 GLN A C 1
ATOM 709 O O . GLN A 1 95 ? 10.049 -9.287 -6.777 1.00 73.12 95 GLN A O 1
ATOM 714 N N . THR A 1 96 ? 9.209 -9.904 -4.793 1.00 77.75 96 THR A N 1
ATOM 715 C CA . THR A 1 96 ? 10.485 -10.408 -4.252 1.00 77.75 96 THR A CA 1
ATOM 716 C C . THR A 1 96 ? 10.985 -11.627 -5.033 1.00 77.75 96 THR A C 1
ATOM 718 O O . THR A 1 96 ? 12.188 -11.803 -5.211 1.00 77.75 96 THR A O 1
ATOM 721 N N . GLY A 1 97 ? 10.071 -12.468 -5.530 1.00 71.31 97 GLY A N 1
ATOM 722 C CA . GLY A 1 97 ? 10.392 -13.634 -6.358 1.00 71.31 97 GLY A CA 1
ATOM 723 C C . GLY A 1 97 ? 10.521 -13.351 -7.861 1.00 71.31 97 GLY A C 1
ATOM 724 O O . GLY A 1 97 ? 10.730 -14.289 -8.636 1.00 71.31 97 GLY A O 1
ATOM 725 N N . ALA A 1 98 ? 10.363 -12.100 -8.305 1.00 63.78 98 ALA A N 1
ATOM 726 C CA . ALA A 1 98 ? 10.268 -11.771 -9.721 1.00 63.78 98 ALA A CA 1
ATOM 727 C C . ALA A 1 98 ? 11.607 -11.964 -10.456 1.00 63.78 98 ALA A C 1
ATOM 729 O O . ALA A 1 98 ? 12.564 -11.222 -10.258 1.00 63.78 98 ALA A O 1
ATOM 730 N N . LYS A 1 99 ? 11.648 -12.937 -11.377 1.00 58.81 99 LYS A N 1
ATOM 731 C CA . LYS A 1 99 ? 12.782 -13.165 -12.297 1.00 58.81 99 LYS A CA 1
ATOM 732 C C . LYS A 1 99 ? 12.686 -12.381 -13.614 1.00 58.81 99 LYS A C 1
ATOM 734 O O . LYS A 1 99 ? 13.657 -12.325 -14.353 1.00 58.81 99 LYS A O 1
ATOM 739 N N . ASN A 1 100 ? 11.517 -11.815 -13.921 1.00 61.91 100 ASN A N 1
ATOM 740 C CA . ASN A 1 100 ? 11.224 -11.059 -15.143 1.00 61.91 100 ASN A CA 1
ATOM 741 C C . ASN A 1 100 ? 10.396 -9.814 -14.806 1.00 61.91 100 ASN A C 1
ATOM 743 O O . ASN A 1 100 ? 9.629 -9.825 -13.843 1.00 61.91 100 ASN A O 1
ATOM 747 N N . ILE A 1 101 ? 10.503 -8.759 -15.620 1.00 64.06 101 ILE A N 1
ATOM 748 C CA . ILE A 1 101 ? 9.866 -7.459 -15.339 1.00 64.06 101 ILE A CA 1
ATOM 749 C C . ILE A 1 101 ? 8.334 -7.559 -15.304 1.00 64.06 101 ILE A C 1
ATOM 751 O O . ILE A 1 101 ? 7.683 -6.852 -14.543 1.00 64.06 101 ILE A O 1
ATOM 755 N N . ASN A 1 102 ? 7.763 -8.522 -16.037 1.00 64.06 102 ASN A N 1
ATOM 756 C CA . ASN A 1 102 ? 6.330 -8.818 -16.031 1.00 64.06 102 ASN A CA 1
ATOM 757 C C . ASN A 1 102 ? 5.841 -9.370 -14.682 1.00 64.06 102 ASN A C 1
ATOM 759 O O . ASN A 1 102 ? 4.706 -9.107 -14.302 1.00 64.06 102 ASN A O 1
ATOM 763 N N . PHE A 1 103 ? 6.679 -10.108 -13.942 1.00 65.00 103 PHE A N 1
ATOM 764 C CA . PHE A 1 103 ? 6.340 -10.557 -12.584 1.00 65.00 103 PHE A CA 1
ATOM 765 C C . PHE A 1 103 ? 6.386 -9.397 -11.585 1.00 65.00 103 PHE A C 1
ATOM 767 O O . PHE A 1 103 ? 5.584 -9.352 -10.658 1.00 65.00 103 PHE A O 1
ATOM 774 N N . LEU A 1 104 ? 7.286 -8.438 -11.809 1.00 68.94 104 LEU A N 1
ATOM 775 C CA . LEU A 1 104 ? 7.375 -7.220 -11.009 1.00 68.94 104 LEU A CA 1
ATOM 776 C C . LEU A 1 104 ? 6.176 -6.295 -11.267 1.00 68.94 104 LEU A C 1
ATOM 778 O O . LEU A 1 104 ? 5.635 -5.731 -10.324 1.00 68.94 104 LEU A O 1
ATOM 782 N N . LEU A 1 105 ? 5.721 -6.210 -12.520 1.00 69.00 105 LEU A N 1
ATOM 783 C CA . LEU A 1 105 ? 4.482 -5.533 -12.919 1.00 69.00 105 LEU A CA 1
ATOM 784 C C . LEU A 1 105 ? 3.231 -6.209 -12.344 1.00 69.00 105 LEU A C 1
ATOM 786 O O . LEU A 1 105 ? 2.336 -5.520 -11.881 1.00 69.00 105 LEU A O 1
ATOM 790 N N . GLY A 1 106 ? 3.170 -7.543 -12.351 1.00 69.06 106 GLY A N 1
ATOM 791 C CA . GLY A 1 106 ? 2.007 -8.287 -11.857 1.00 69.06 106 GLY A CA 1
ATOM 792 C C . GLY A 1 106 ? 1.856 -8.309 -10.332 1.00 69.06 106 GLY A C 1
ATOM 793 O O . GLY A 1 106 ? 0.761 -8.565 -9.841 1.00 69.06 106 GLY A O 1
ATOM 794 N N . GLY A 1 107 ? 2.935 -8.071 -9.582 1.00 66.44 107 GLY A N 1
ATOM 795 C CA . GLY A 1 107 ? 2.894 -7.985 -8.119 1.00 66.44 107 GLY A CA 1
ATOM 796 C C . GLY A 1 107 ? 2.731 -6.565 -7.566 1.00 66.44 107 GLY A C 1
ATOM 797 O O . GLY A 1 107 ? 2.654 -6.420 -6.345 1.00 66.44 107 GLY A O 1
ATOM 798 N N . ARG A 1 108 ? 2.756 -5.542 -8.429 1.00 72.69 108 ARG A N 1
ATOM 799 C CA . ARG A 1 108 ? 2.702 -4.111 -8.088 1.00 72.69 108 ARG A CA 1
ATOM 800 C C . ARG A 1 108 ? 1.279 -3.568 -8.024 1.00 72.69 108 ARG A C 1
ATOM 802 O O . ARG A 1 108 ? 0.397 -4.113 -8.719 1.00 72.69 108 ARG A O 1
#

Organism: NCBI:txid456999

Nearest PDB structures (foldseek):
  9g11-assembly1_A  TM=8.598E-01  e=3.626E-01  Arabidopsis thaliana
  7aar-assembly1_A  TM=8.634E-01  e=8.783E-01  Arabidopsis thaliana
  8tgk-assembly1_A  TM=6.807E-01  e=2.540E+00  Homo sap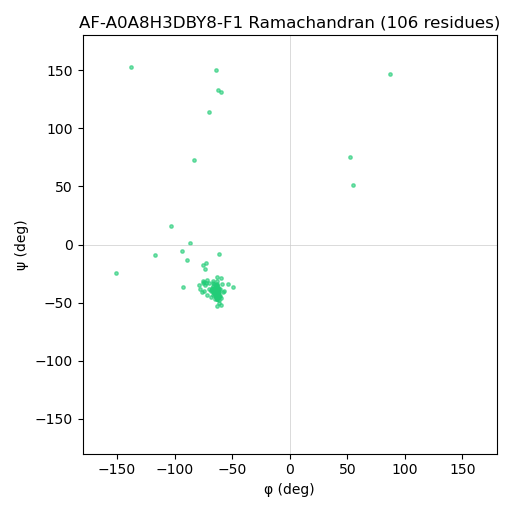iens
  6zgr-assembly1_A  TM=7.657E-01  e=4.071E+00  Syntrophobacter fumaroxidans MPOB

Mean predicted aligned error: 8.38 Å

Solvent-accessible surface area (backbone atoms only — not comparable to full-atom values): 5975 Å² total; per-residue (Å²): 144,52,66,70,61,50,50,53,53,51,51,58,54,47,52,56,56,49,51,54,52,47,56,64,52,48,53,62,57,60,70,34,88,82,39,56,67,56,37,65,73,57,71,61,68,52,71,70,55,58,51,47,45,56,48,40,39,5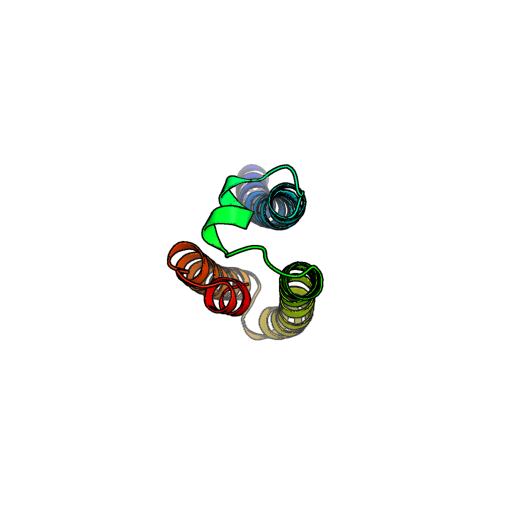4,51,47,48,51,56,47,51,60,50,47,54,59,40,29,79,74,68,33,67,70,55,41,52,52,54,51,50,51,53,48,51,54,21,51,53,40,38,74,66,40,89,46,70,66,39,39,47,72,23,73

pLDDT: mean 75.65, std 9.68, range [50.56, 88.12]

Foldseek 3Di:
DPPVVVVVVVVVVVVVVVVVVVVLVVLVVCPPPVNVVSCVQAVRDDPVLSVLLNVLVVVCVVVLVVVLVVCCVVVNDVVSVVVVVVLLVQLVVQCVPDSYSVSVSVSD

Sequence (108 aa):
MGAFFNFFVATFAAIGSFLFGYDSGIIGSVISPNFKEFHKYFNNPNDNTLGAVVSTFAGGCFFGAMAAGWLADRIGRKRTIQAGSLVAILGCSLQTGAKNINFLLGGR

Radius of gyration: 16.88 Å; Cα contacts (8 Å, |Δi|>4): 46; chains: 1; bounding box: 43×22×53 Å